Protein AF-A0A1R1B5B0-F1 (afdb_monomer_lite)

Organism: Paenibacillus lautus (NCBI:txid1401)

pLDDT: mean 87.33, std 17.11, range [38.28, 97.81]

Foldseek 3Di:
DPPVVVVVVVVVVPDDPPPPPPQDDLVNVCVPQPVCVVVLVVVLVVLLVPFWDPLCVVLVVLVVQLVVLVVVLVVCVVVVHDPVVNVVSVVSNVVSVVVNVVSVVVRVVVSVVLSVVLVVLVVVLVVLVVVVSVQVSCVVSVNDPDDPVRVVVVSVVNNVVNLVSSQVSCVSSVHDRDD

Structure (mmCIF, N/CA/C/O backbone):
data_AF-A0A1R1B5B0-F1
#
_entry.id   AF-A0A1R1B5B0-F1
#
loop_
_atom_site.group_PDB
_atom_site.id
_atom_site.type_symbol
_atom_site.label_atom_id
_atom_site.label_alt_id
_atom_site.label_comp_id
_atom_site.label_asym_id
_atom_site.label_entity_id
_atom_site.label_seq_id
_atom_site.pdbx_PDB_ins_code
_atom_site.Cartn_x
_atom_site.Cartn_y
_atom_site.Cartn_z
_atom_site.occupancy
_atom_site.B_iso_or_equiv
_atom_site.auth_seq_id
_atom_site.auth_comp_id
_atom_site.auth_asym_id
_atom_site.auth_atom_id
_atom_site.pdbx_PDB_model_num
ATOM 1 N N . MET A 1 1 ? -5.390 -15.513 -40.307 1.00 43.31 1 MET A N 1
ATOM 2 C CA . MET A 1 1 ? -4.378 -14.574 -40.848 1.00 43.31 1 MET A CA 1
ATOM 3 C C . MET A 1 1 ? -3.126 -14.544 -39.959 1.00 43.31 1 MET A C 1
ATOM 5 O O . MET A 1 1 ? -2.791 -13.520 -39.388 1.00 43.31 1 MET A O 1
ATOM 9 N N . LYS A 1 2 ? -2.449 -15.691 -39.785 1.00 38.28 2 LYS A N 1
ATOM 10 C CA . LYS A 1 2 ? -1.318 -15.862 -38.844 1.00 38.28 2 LYS A CA 1
ATOM 11 C C . LYS A 1 2 ? 0.068 -15.799 -39.513 1.00 38.28 2 LYS A C 1
ATOM 13 O O . LYS A 1 2 ? 1.059 -16.134 -38.884 1.00 38.28 2 LYS A O 1
ATOM 18 N N . LYS A 1 3 ? 0.149 -15.392 -40.785 1.00 41.34 3 LYS A N 1
ATOM 19 C CA . LYS A 1 3 ? 1.402 -15.397 -41.567 1.00 41.34 3 LYS A CA 1
ATOM 20 C C . LYS A 1 3 ? 1.916 -13.999 -41.942 1.00 41.34 3 LYS A C 1
ATOM 22 O O . LYS A 1 3 ? 3.040 -13.873 -42.401 1.00 41.34 3 LYS A O 1
ATOM 27 N N . THR A 1 4 ? 1.144 -12.946 -41.676 1.00 47.00 4 THR A N 1
ATOM 28 C CA . THR A 1 4 ? 1.514 -11.550 -41.969 1.00 47.00 4 THR A CA 1
ATOM 29 C C . THR A 1 4 ? 2.359 -10.881 -40.879 1.00 47.00 4 THR A C 1
ATOM 31 O O . THR A 1 4 ? 2.999 -9.872 -41.151 1.00 47.00 4 THR A O 1
ATOM 34 N N . PHE A 1 5 ? 2.435 -11.449 -39.669 1.00 46.59 5 PHE A N 1
ATOM 35 C CA . PHE A 1 5 ? 3.231 -10.877 -38.569 1.00 46.59 5 PHE A CA 1
ATOM 36 C C . PHE A 1 5 ? 4.746 -11.086 -38.717 1.00 46.59 5 PHE A C 1
ATOM 38 O O . PHE A 1 5 ? 5.518 -10.293 -38.192 1.00 46.59 5 PHE A O 1
ATOM 45 N N . VAL A 1 6 ? 5.181 -12.109 -39.461 1.00 48.94 6 VAL A N 1
ATOM 46 C CA . VAL A 1 6 ? 6.616 -12.385 -39.669 1.00 48.94 6 VAL A CA 1
ATOM 47 C C . VAL A 1 6 ? 7.226 -11.421 -40.696 1.00 48.94 6 VAL A C 1
ATOM 49 O O . VAL A 1 6 ? 8.385 -11.037 -40.570 1.00 48.94 6 VAL A O 1
ATOM 52 N N . LEU A 1 7 ? 6.433 -10.948 -41.665 1.00 38.94 7 LEU A N 1
ATOM 53 C CA . LEU A 1 7 ? 6.907 -10.024 -42.700 1.00 38.94 7 LEU A CA 1
ATOM 54 C C . LEU A 1 7 ? 7.123 -8.595 -42.164 1.00 38.94 7 LEU A C 1
ATOM 56 O O . LEU A 1 7 ? 8.055 -7.915 -42.577 1.00 38.94 7 LEU A O 1
ATOM 60 N N . LEU A 1 8 ? 6.309 -8.160 -41.194 1.00 48.72 8 LEU A N 1
ATOM 61 C CA . LEU A 1 8 ? 6.459 -6.854 -40.534 1.00 48.72 8 LEU A CA 1
ATOM 62 C C . LEU A 1 8 ? 7.690 -6.786 -39.617 1.00 48.72 8 LEU A C 1
ATOM 64 O O . LEU A 1 8 ? 8.266 -5.714 -39.463 1.00 48.72 8 LEU A O 1
ATOM 68 N N . LEU A 1 9 ? 8.124 -7.920 -39.053 1.00 48.47 9 LEU A N 1
ATOM 69 C CA . LEU A 1 9 ? 9.331 -7.981 -38.221 1.00 48.47 9 LEU A CA 1
ATOM 70 C C . LEU A 1 9 ? 10.618 -7.868 -39.058 1.00 48.47 9 LEU A C 1
ATOM 72 O O . LEU A 1 9 ? 11.594 -7.280 -38.608 1.00 48.47 9 LEU A O 1
ATOM 76 N N . MET A 1 10 ? 10.601 -8.389 -40.290 1.00 46.69 10 MET A N 1
ATOM 77 C CA . MET A 1 10 ? 11.740 -8.330 -41.216 1.00 46.69 10 MET A CA 1
ATOM 78 C C . MET A 1 10 ? 11.868 -6.976 -41.929 1.00 46.69 10 MET A C 1
ATOM 80 O O . MET A 1 10 ? 12.973 -6.580 -42.291 1.00 46.69 10 MET A O 1
ATOM 84 N N . LEU A 1 11 ? 10.772 -6.222 -42.088 1.00 44.41 11 LEU A N 1
ATOM 85 C CA . LEU A 1 11 ? 10.819 -4.892 -42.712 1.00 44.41 11 LEU A CA 1
ATOM 86 C C . LEU A 1 11 ? 11.445 -3.816 -41.803 1.00 44.41 11 LEU A C 1
ATOM 88 O O . LEU A 1 11 ? 11.911 -2.792 -42.292 1.00 44.41 11 LEU A O 1
ATOM 92 N N . ALA A 1 12 ? 11.508 -4.058 -40.490 1.00 53.25 12 ALA A N 1
ATOM 93 C CA . ALA A 1 12 ? 12.182 -3.175 -39.537 1.00 53.25 12 ALA A CA 1
ATOM 94 C C . ALA A 1 12 ? 13.723 -3.263 -39.601 1.00 53.25 12 ALA A C 1
ATOM 96 O O . ALA A 1 12 ? 14.402 -2.394 -39.061 1.00 53.25 12 ALA A O 1
ATOM 97 N N . LEU A 1 13 ? 14.280 -4.287 -40.265 1.00 49.28 13 LEU A N 1
ATOM 98 C CA . LEU A 1 13 ? 15.728 -4.527 -40.368 1.00 49.28 13 LEU A CA 1
ATOM 99 C C . LEU A 1 13 ? 16.383 -3.856 -41.590 1.00 49.28 13 LEU A C 1
ATOM 101 O O . LEU A 1 13 ? 17.606 -3.825 -41.680 1.00 49.28 13 LEU A O 1
ATOM 105 N N . PHE A 1 14 ? 15.588 -3.301 -42.511 1.00 44.91 14 PHE A N 1
ATOM 106 C CA . PHE A 1 14 ? 16.049 -2.687 -43.766 1.00 44.91 14 PHE A CA 1
ATOM 107 C C . PHE A 1 14 ? 15.703 -1.199 -43.870 1.00 44.91 14 PHE A C 1
ATOM 109 O O . PHE A 1 14 ? 15.486 -0.674 -44.959 1.00 44.91 14 PHE A O 1
ATOM 116 N N . ILE A 1 15 ? 15.646 -0.494 -42.744 1.00 52.50 15 ILE A N 1
ATOM 117 C CA . ILE A 1 15 ? 15.520 0.960 -42.781 1.00 52.50 15 ILE A CA 1
ATOM 118 C C . ILE A 1 15 ? 16.919 1.549 -43.025 1.00 52.50 15 ILE A C 1
ATOM 120 O O . ILE A 1 15 ? 17.791 1.382 -42.168 1.00 52.50 15 ILE A O 1
ATOM 124 N N . PRO A 1 16 ? 17.161 2.239 -44.160 1.00 40.69 16 PRO A N 1
ATOM 125 C CA . PRO A 1 16 ? 18.408 2.956 -44.383 1.00 40.69 16 PRO A CA 1
ATOM 126 C C . PRO A 1 16 ? 18.600 3.940 -43.232 1.00 40.69 16 PRO A C 1
ATOM 128 O O . PRO A 1 16 ? 17.705 4.727 -42.916 1.00 40.69 16 PRO A O 1
ATOM 131 N N . SER A 1 17 ? 19.772 3.882 -42.611 1.00 49.53 17 SER A N 1
ATOM 132 C CA . SER A 1 17 ? 20.171 4.550 -41.368 1.00 49.53 17 SER A CA 1
ATOM 133 C C . SER A 1 17 ? 20.126 6.088 -41.382 1.00 49.53 17 SER A C 1
ATOM 135 O O . SER A 1 17 ? 20.675 6.716 -40.482 1.00 49.53 17 SER A O 1
ATOM 137 N N . GLN A 1 18 ? 19.489 6.723 -42.373 1.00 46.91 18 GLN A N 1
ATOM 138 C CA . GLN A 1 18 ? 19.540 8.175 -42.574 1.00 46.91 18 GLN A CA 1
ATOM 139 C C . GLN A 1 18 ? 18.202 8.852 -42.930 1.00 46.91 18 GLN A C 1
ATOM 141 O O . GLN A 1 18 ? 18.205 10.038 -43.240 1.00 46.91 18 GLN A O 1
ATOM 146 N N . ALA A 1 19 ? 17.048 8.171 -42.844 1.00 42.34 19 ALA A N 1
ATOM 147 C CA . ALA A 1 19 ? 15.758 8.773 -43.240 1.00 42.34 19 ALA A CA 1
ATOM 148 C C . ALA A 1 19 ? 14.655 8.819 -42.165 1.00 42.34 19 ALA A C 1
ATOM 150 O O . ALA A 1 19 ? 13.524 9.184 -42.476 1.00 42.34 19 ALA A O 1
ATOM 151 N N . PHE A 1 20 ? 14.945 8.527 -40.893 1.00 44.47 20 PHE A N 1
ATOM 152 C CA . PHE A 1 20 ? 13.945 8.650 -39.822 1.00 44.47 20 PHE A CA 1
ATOM 153 C C . PHE A 1 20 ? 14.432 9.536 -38.675 1.00 44.47 20 PHE A C 1
ATOM 155 O O . PHE A 1 20 ? 14.621 9.102 -37.547 1.00 44.47 20 PHE A O 1
ATOM 162 N N . ALA A 1 21 ? 14.533 10.835 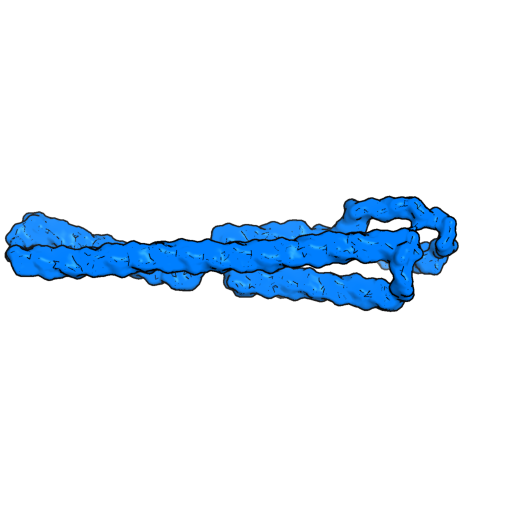-38.955 1.00 45.25 21 ALA A N 1
ATOM 163 C CA . ALA A 1 21 ? 14.381 11.863 -37.925 1.00 45.25 21 ALA A CA 1
ATOM 164 C C . ALA A 1 21 ? 12.891 12.158 -37.628 1.00 45.25 21 ALA A C 1
ATOM 166 O O . ALA A 1 21 ? 12.558 13.214 -37.092 1.00 45.25 21 ALA A O 1
ATOM 167 N N . ALA A 1 22 ? 11.968 11.245 -37.963 1.00 51.66 22 ALA A N 1
ATOM 168 C CA . ALA A 1 22 ? 10.604 11.309 -37.457 1.00 51.66 22 ALA A CA 1
ATOM 169 C C . ALA A 1 22 ? 10.671 11.070 -35.945 1.00 51.66 22 ALA A C 1
ATOM 171 O O . ALA A 1 22 ? 11.014 9.981 -35.484 1.00 51.66 22 ALA A O 1
ATOM 172 N N . SER A 1 23 ? 10.431 12.113 -35.149 1.00 61.19 23 SER A N 1
ATOM 173 C CA . SER A 1 23 ? 10.522 12.008 -33.698 1.00 61.19 23 SER A CA 1
ATOM 174 C C . SER A 1 23 ? 9.528 10.958 -33.206 1.00 61.19 23 SER A C 1
ATOM 176 O O . SER A 1 23 ? 8.324 11.215 -33.192 1.00 61.19 23 SER A O 1
ATOM 178 N N . VAL A 1 24 ? 10.015 9.791 -32.783 1.00 74.44 24 VAL A N 1
ATOM 179 C CA . VAL A 1 24 ? 9.142 8.779 -32.185 1.00 74.44 24 VAL A CA 1
ATOM 180 C C . VAL A 1 24 ? 8.414 9.397 -30.998 1.00 74.44 24 VAL A C 1
ATOM 182 O O . VAL A 1 24 ? 9.027 9.981 -30.092 1.00 74.44 24 VAL A O 1
ATOM 185 N N . SER A 1 25 ? 7.086 9.315 -31.037 1.00 85.56 25 SER A N 1
ATOM 186 C CA . SER A 1 25 ? 6.248 9.908 -30.006 1.00 85.56 25 SER A CA 1
ATOM 187 C C . SER A 1 25 ? 6.308 9.075 -28.725 1.00 85.56 25 SER A C 1
ATOM 189 O O . SER A 1 25 ? 6.346 7.844 -28.750 1.00 85.56 25 SER A O 1
ATOM 191 N N . THR A 1 26 ? 6.231 9.737 -27.571 1.00 86.56 26 THR A N 1
ATOM 192 C CA . THR A 1 26 ? 6.133 9.050 -26.273 1.00 86.56 26 THR A CA 1
ATOM 193 C C . THR A 1 26 ? 4.921 8.110 -26.209 1.00 86.56 26 THR A C 1
ATOM 195 O O . THR A 1 26 ? 4.977 7.075 -25.549 1.00 86.56 26 THR A O 1
ATOM 198 N N . SER A 1 27 ? 3.831 8.445 -26.911 1.00 87.25 27 SER A N 1
ATOM 199 C CA . SER A 1 27 ? 2.621 7.613 -26.986 1.00 87.25 27 SER A CA 1
ATOM 200 C C . SER A 1 27 ? 2.892 6.262 -27.650 1.00 87.25 27 SER A C 1
ATOM 202 O O . SER A 1 27 ? 2.404 5.231 -27.191 1.00 87.25 27 SER A O 1
ATOM 204 N N . GLU A 1 28 ? 3.705 6.256 -28.702 1.00 88.38 28 GLU A N 1
ATOM 205 C CA . GLU A 1 28 ? 4.056 5.050 -29.443 1.00 88.38 28 GLU A CA 1
ATOM 206 C C . GLU A 1 28 ? 4.971 4.133 -28.632 1.00 88.38 28 GLU A C 1
ATOM 208 O O . GLU A 1 28 ? 4.662 2.954 -28.467 1.00 88.38 28 GLU A O 1
ATOM 213 N N . ILE A 1 29 ? 5.996 4.696 -27.983 1.00 90.88 29 ILE A N 1
ATOM 214 C CA . ILE A 1 29 ? 6.842 3.969 -27.020 1.00 90.88 29 ILE A CA 1
ATOM 215 C C . ILE A 1 29 ? 5.981 3.352 -25.909 1.00 90.88 29 ILE A C 1
ATOM 217 O O . ILE A 1 29 ? 6.151 2.190 -25.544 1.00 90.88 29 ILE A O 1
ATOM 221 N N . HIS A 1 30 ? 5.003 4.102 -25.396 1.00 88.69 30 HIS A N 1
ATOM 222 C CA . HIS A 1 30 ? 4.060 3.595 -24.403 1.00 88.69 30 HIS A CA 1
ATOM 223 C C . HIS A 1 30 ? 3.244 2.396 -24.896 1.00 88.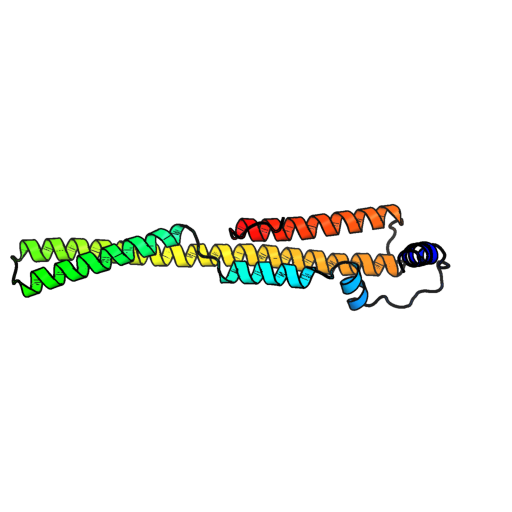69 30 HIS A C 1
ATOM 225 O O . HIS A 1 30 ? 3.063 1.444 -24.140 1.00 88.69 30 HIS A O 1
ATOM 231 N N . LYS A 1 31 ? 2.736 2.439 -26.132 1.00 89.69 31 LYS A N 1
ATOM 232 C CA . LYS A 1 31 ? 1.949 1.343 -26.715 1.00 89.69 31 LYS A CA 1
ATOM 233 C C . LYS A 1 31 ? 2.792 0.091 -26.946 1.00 89.69 31 LYS A C 1
ATOM 235 O O . LYS A 1 31 ? 2.282 -1.003 -26.729 1.00 89.69 31 LYS A O 1
ATOM 240 N N . LEU A 1 32 ? 4.045 0.257 -27.369 1.00 89.56 32 LEU A N 1
ATOM 241 C CA . LEU A 1 32 ? 4.944 -0.849 -27.699 1.00 89.56 32 LEU A CA 1
ATOM 242 C C . LEU A 1 32 ? 5.519 -1.530 -26.453 1.00 89.56 32 LEU A C 1
ATOM 244 O O . LEU A 1 32 ? 5.523 -2.754 -26.381 1.00 89.56 32 LEU A O 1
ATOM 248 N N . TYR A 1 33 ? 5.957 -0.750 -25.461 1.00 91.94 33 TYR A N 1
ATOM 249 C CA . TYR A 1 33 ? 6.755 -1.272 -24.344 1.00 91.94 33 TYR A CA 1
ATOM 250 C C . TYR A 1 33 ? 6.064 -1.193 -22.976 1.00 91.94 33 TYR A C 1
ATOM 252 O O . TYR A 1 33 ? 6.493 -1.845 -22.033 1.00 91.94 33 TYR A O 1
ATOM 260 N N . PHE A 1 34 ? 4.986 -0.414 -22.833 1.00 93.38 34 PHE A N 1
ATOM 261 C CA . PHE A 1 34 ? 4.361 -0.146 -21.527 1.00 93.38 34 PHE A CA 1
ATOM 262 C C . PHE A 1 34 ? 2.832 -0.272 -21.534 1.00 93.38 34 PHE A C 1
ATOM 264 O O . PHE A 1 34 ? 2.161 0.354 -20.704 1.00 93.38 34 PHE A O 1
ATOM 271 N N . LYS A 1 35 ? 2.270 -1.064 -22.456 1.00 89.50 35 LYS A N 1
ATOM 272 C CA . LYS A 1 35 ? 0.818 -1.199 -22.665 1.00 89.50 35 LYS A CA 1
ATOM 273 C C . LYS A 1 35 ? 0.062 -1.515 -21.370 1.00 89.50 35 LYS A C 1
ATOM 275 O O . LYS A 1 35 ? -0.904 -0.827 -21.036 1.00 89.50 35 LYS A O 1
ATOM 280 N N . ASP A 1 36 ? 0.552 -2.487 -20.605 1.00 90.75 36 ASP A N 1
ATOM 281 C CA . ASP A 1 36 ? -0.126 -2.974 -19.397 1.00 90.75 36 ASP A CA 1
ATOM 282 C C . ASP A 1 36 ? 0.283 -2.231 -18.120 1.00 90.75 36 ASP A C 1
ATOM 284 O O . ASP A 1 36 ? -0.358 -2.376 -17.075 1.00 90.75 36 ASP A O 1
ATOM 288 N N . TYR A 1 37 ? 1.293 -1.359 -18.198 1.00 93.88 37 TYR A N 1
ATOM 289 C CA . TYR A 1 37 ? 1.841 -0.651 -17.041 1.00 93.88 37 TYR A CA 1
ATOM 290 C C . TYR A 1 37 ? 0.764 0.112 -16.263 1.00 93.88 37 TYR A C 1
ATOM 292 O O . TYR A 1 37 ? 0.669 0.021 -15.041 1.00 93.88 37 TYR A O 1
ATOM 300 N N . ASN A 1 38 ? -0.097 0.858 -16.961 1.00 93.31 38 ASN A N 1
ATOM 301 C CA . ASN A 1 38 ? -1.132 1.659 -16.303 1.00 93.31 38 ASN A CA 1
ATOM 302 C C . ASN A 1 38 ? -2.172 0.784 -15.585 1.00 93.31 38 ASN A C 1
ATOM 304 O O . ASN A 1 38 ? -2.687 1.183 -14.539 1.00 93.31 38 ASN A O 1
ATOM 308 N N . ALA A 1 39 ? -2.483 -0.398 -16.124 1.00 94.88 39 ALA A N 1
ATOM 309 C CA . ALA A 1 39 ? -3.378 -1.351 -15.477 1.00 94.88 39 ALA A CA 1
ATOM 310 C C . ALA A 1 39 ? -2.726 -1.950 -14.221 1.00 94.88 39 ALA A C 1
ATOM 312 O O . ALA A 1 39 ? -3.357 -1.998 -13.165 1.00 94.88 39 ALA A O 1
ATOM 313 N N . GLN A 1 40 ? -1.445 -2.314 -14.297 1.00 94.25 40 GLN A N 1
ATOM 314 C CA . GLN A 1 40 ? -0.677 -2.804 -13.150 1.00 94.25 40 GLN A CA 1
ATOM 315 C C . GLN A 1 40 ? -0.558 -1.750 -12.034 1.00 94.25 40 GLN A C 1
ATOM 317 O O . GLN A 1 40 ? -0.840 -2.033 -10.870 1.00 94.25 40 GLN A O 1
ATOM 322 N N . VAL A 1 41 ? -0.280 -0.488 -12.376 1.00 95.75 41 VAL A N 1
ATOM 323 C CA . VAL A 1 41 ? -0.267 0.619 -11.403 1.00 95.75 41 VAL A CA 1
ATOM 324 C C . VAL A 1 41 ? -1.634 0.821 -10.742 1.00 95.75 41 VAL A C 1
ATOM 326 O O . VAL A 1 41 ? -1.702 1.145 -9.554 1.00 95.75 41 VAL A O 1
ATOM 329 N N . LYS A 1 42 ? -2.744 0.617 -11.466 1.00 96.12 42 LYS A N 1
ATOM 330 C CA . LYS A 1 42 ? -4.086 0.646 -10.859 1.00 96.12 42 LYS A CA 1
ATOM 331 C C . LYS A 1 42 ? -4.264 -0.469 -9.823 1.00 96.12 42 LYS A C 1
ATOM 333 O O . LYS A 1 42 ? -4.822 -0.184 -8.765 1.00 96.12 42 LYS A O 1
ATOM 338 N N . LYS A 1 43 ? -3.752 -1.683 -10.075 1.00 95.00 43 LYS A N 1
ATOM 339 C CA . LYS A 1 43 ? -3.757 -2.783 -9.089 1.00 95.00 43 LYS A CA 1
ATOM 340 C C . LYS A 1 43 ? -2.992 -2.391 -7.822 1.00 95.00 43 LYS A C 1
ATOM 342 O O . LYS A 1 43 ? -3.537 -2.505 -6.727 1.00 95.00 43 LYS A O 1
ATOM 347 N N . VAL A 1 44 ? -1.793 -1.820 -7.970 1.00 96.06 44 VAL A N 1
ATOM 348 C CA . VAL A 1 44 ? -1.001 -1.304 -6.839 1.00 96.06 44 VAL A CA 1
ATOM 349 C C . VAL A 1 44 ? -1.783 -0.257 -6.045 1.00 96.06 44 VAL A C 1
ATOM 351 O O . VAL A 1 44 ? -1.918 -0.375 -4.830 1.00 96.06 44 VAL A O 1
ATOM 354 N N . LYS A 1 45 ? -2.365 0.748 -6.709 1.00 95.81 45 LYS A N 1
ATOM 355 C CA . LYS A 1 45 ? -3.152 1.794 -6.031 1.00 95.81 45 LYS A CA 1
ATOM 356 C C . LYS A 1 45 ? -4.376 1.234 -5.303 1.00 95.81 45 LYS A C 1
ATOM 358 O O . LYS A 1 45 ? -4.715 1.710 -4.218 1.00 95.81 45 LYS A O 1
ATOM 363 N N . ALA A 1 46 ? -5.036 0.229 -5.875 1.00 95.81 46 ALA A N 1
ATOM 364 C CA . ALA A 1 46 ? -6.141 -0.460 -5.220 1.00 95.81 46 ALA A CA 1
ATOM 365 C C . ALA A 1 46 ? -5.666 -1.193 -3.952 1.00 95.81 46 ALA A C 1
ATOM 367 O O . ALA A 1 46 ? -6.260 -0.997 -2.890 1.00 95.81 46 ALA A O 1
ATOM 368 N N . ALA A 1 47 ? -4.552 -1.929 -4.028 1.00 95.50 47 ALA A N 1
ATOM 369 C CA . ALA A 1 47 ? -3.936 -2.589 -2.876 1.00 95.50 47 ALA A CA 1
ATOM 370 C C . ALA A 1 47 ? -3.534 -1.580 -1.786 1.00 95.50 47 ALA A C 1
ATOM 372 O O . ALA A 1 47 ? -3.873 -1.753 -0.619 1.00 95.50 47 ALA A O 1
ATOM 373 N N . GLN A 1 48 ? -2.924 -0.450 -2.156 1.00 95.44 48 GLN A N 1
ATOM 374 C CA . GLN A 1 48 ? -2.600 0.633 -1.220 1.00 95.44 48 GLN A CA 1
ATOM 375 C C . GLN A 1 48 ? -3.843 1.202 -0.530 1.00 95.44 48 GLN A C 1
ATOM 377 O O . GLN A 1 48 ? -3.812 1.518 0.663 1.00 95.44 48 GLN A O 1
ATOM 382 N N . LYS A 1 49 ? -4.957 1.360 -1.256 1.00 94.06 49 LYS A N 1
ATOM 383 C CA . LYS A 1 49 ? -6.217 1.846 -0.680 1.00 94.06 49 LYS A CA 1
ATOM 384 C C . LYS A 1 49 ? -6.783 0.832 0.317 1.00 94.06 49 LYS A C 1
ATOM 386 O O . LYS A 1 49 ? -7.111 1.231 1.436 1.00 94.06 49 LYS A O 1
ATOM 391 N N . ALA A 1 50 ? -6.822 -0.442 -0.066 1.00 92.94 50 ALA A N 1
ATOM 392 C CA . ALA A 1 50 ? -7.357 -1.541 0.734 1.00 92.94 50 ALA A CA 1
ATOM 393 C C . ALA A 1 50 ? -6.475 -1.921 1.936 1.00 92.94 50 ALA A C 1
ATOM 395 O O . ALA A 1 50 ? -6.995 -2.435 2.924 1.00 92.94 50 ALA A O 1
ATOM 396 N N . TYR A 1 51 ? -5.172 -1.622 1.893 1.00 93.00 51 TYR A N 1
ATOM 397 C CA . TYR A 1 51 ? -4.226 -2.051 2.919 1.00 93.00 51 TYR A CA 1
ATOM 398 C C . TYR A 1 51 ? -4.619 -1.600 4.331 1.00 93.00 51 TYR A C 1
ATOM 400 O O . TYR A 1 51 ? -4.862 -0.409 4.597 1.00 93.00 51 TYR A O 1
ATOM 408 N N . LYS A 1 52 ? -4.598 -2.575 5.242 1.00 90.81 52 LYS A N 1
ATOM 409 C CA . LYS A 1 52 ? -4.677 -2.428 6.694 1.00 90.81 52 LYS A CA 1
ATOM 410 C C . LYS A 1 52 ? -3.519 -3.204 7.298 1.00 90.81 52 LYS A C 1
ATOM 412 O O . LYS A 1 52 ? -3.318 -4.366 6.966 1.00 90.81 52 LYS A O 1
ATOM 417 N N . HIS A 1 53 ? -2.767 -2.562 8.185 1.00 92.31 53 HIS A N 1
ATOM 418 C CA . HIS A 1 53 ? -1.636 -3.222 8.826 1.00 92.31 53 HIS A CA 1
ATOM 419 C C . HIS A 1 53 ? -2.115 -4.400 9.700 1.00 92.31 53 HIS A C 1
ATOM 421 O O . HIS A 1 53 ? -3.116 -4.229 10.399 1.00 92.31 53 HIS A O 1
ATOM 427 N N . PRO A 1 54 ? -1.411 -5.548 9.757 1.00 88.31 54 PRO A N 1
ATOM 428 C CA . PRO A 1 54 ? -1.821 -6.704 10.570 1.00 88.31 54 PRO A CA 1
ATOM 429 C C . PRO A 1 54 ? -2.101 -6.375 12.046 1.00 88.31 54 PRO A C 1
ATOM 431 O O . PRO A 1 54 ? -3.053 -6.868 12.639 1.00 88.31 54 PRO A O 1
ATOM 434 N N . VAL A 1 55 ? -1.344 -5.435 12.622 1.00 84.81 55 VAL A N 1
ATOM 435 C CA . VAL A 1 55 ? -1.566 -4.920 13.993 1.00 84.81 55 VAL A CA 1
ATOM 436 C C . VAL A 1 55 ? -2.972 -4.333 14.225 1.00 84.81 55 VAL A C 1
ATOM 438 O O . VAL A 1 55 ? -3.412 -4.196 15.364 1.00 84.81 55 VAL A O 1
ATOM 441 N N . CYS A 1 56 ? -3.704 -3.987 13.162 1.00 88.50 56 CYS A N 1
ATOM 442 C CA . CYS A 1 56 ? -5.082 -3.517 13.244 1.00 88.50 56 CYS A CA 1
ATOM 443 C C . CYS A 1 56 ? -6.066 -4.608 13.690 1.00 88.50 56 CYS A C 1
ATOM 445 O O . CYS A 1 56 ? -7.140 -4.261 14.175 1.00 88.50 56 CYS A O 1
ATOM 447 N N . VAL A 1 57 ? -5.713 -5.897 13.601 1.00 84.25 57 VAL A N 1
ATOM 448 C CA . VAL A 1 57 ? -6.541 -7.003 14.123 1.00 84.25 57 VAL A CA 1
ATOM 449 C C . VAL A 1 57 ? -6.793 -6.837 15.628 1.00 84.25 57 VAL A C 1
ATOM 451 O O . VAL A 1 57 ? -7.915 -7.034 16.100 1.00 84.25 57 VAL A O 1
ATOM 454 N N . ASN A 1 58 ? -5.797 -6.341 16.369 1.00 86.50 58 ASN A N 1
ATOM 455 C CA . ASN A 1 58 ? -5.919 -6.071 17.804 1.00 86.50 58 ASN A CA 1
ATOM 456 C C . ASN A 1 58 ? -6.979 -5.002 18.109 1.00 86.50 58 ASN A C 1
ATOM 458 O O . ASN A 1 58 ? -7.594 -5.035 19.171 1.00 86.50 58 ASN A O 1
ATOM 462 N N . VAL A 1 59 ? -7.243 -4.075 17.180 1.00 92.81 59 VAL A N 1
ATOM 463 C CA . VAL A 1 59 ? -8.269 -3.035 17.362 1.00 92.81 59 VAL A CA 1
ATOM 464 C C . VAL A 1 59 ? -9.663 -3.649 17.414 1.00 92.81 59 VAL A C 1
ATOM 466 O O . VAL A 1 59 ? -10.473 -3.218 18.232 1.00 92.81 59 VAL A O 1
ATOM 469 N N . THR A 1 60 ? -9.953 -4.649 16.579 1.00 90.00 60 THR A N 1
ATOM 470 C CA . THR A 1 60 ? -11.258 -5.325 16.574 1.00 90.00 60 THR A CA 1
ATOM 471 C C . THR A 1 60 ? -11.488 -6.056 17.892 1.00 90.00 60 THR A C 1
ATOM 473 O O . THR A 1 60 ? -12.500 -5.813 18.546 1.00 90.00 60 THR A O 1
ATOM 476 N N . SER A 1 61 ? -10.515 -6.862 18.330 1.00 91.75 61 SER A N 1
ATOM 477 C CA . SER A 1 61 ? -10.595 -7.599 19.599 1.00 91.75 61 SER A CA 1
ATOM 478 C C . SER A 1 61 ? -10.777 -6.657 20.801 1.00 91.75 61 SER A C 1
ATOM 480 O O . SER A 1 61 ? -11.742 -6.781 21.556 1.00 91.75 61 SER A O 1
ATOM 482 N N . LEU A 1 62 ? -9.940 -5.618 20.910 1.00 94.88 62 LEU A N 1
ATOM 483 C CA . LEU A 1 62 ? -10.031 -4.621 21.984 1.00 94.88 62 LEU A CA 1
ATOM 484 C C . LEU A 1 62 ? -11.324 -3.792 21.924 1.00 94.88 62 LEU A C 1
ATOM 486 O O . LEU A 1 62 ? -11.821 -3.347 22.957 1.00 94.88 62 LEU A O 1
ATOM 490 N N . THR A 1 63 ? -11.895 -3.579 20.733 1.00 95.62 63 THR A N 1
ATOM 491 C CA . THR A 1 63 ? -13.195 -2.903 20.590 1.00 95.62 63 THR A CA 1
ATOM 492 C C . THR A 1 63 ? -14.315 -3.757 21.173 1.00 95.62 63 THR A C 1
ATOM 494 O O . THR A 1 63 ? -15.169 -3.229 21.886 1.00 95.62 63 THR A O 1
ATOM 497 N N . THR A 1 64 ? -14.312 -5.061 20.895 1.00 95.00 64 THR A N 1
ATOM 498 C CA . THR A 1 64 ? -15.284 -6.004 21.460 1.00 95.00 64 THR A CA 1
ATOM 499 C C . THR A 1 64 ? -15.152 -6.076 22.979 1.00 95.00 64 THR A C 1
ATOM 501 O O . THR A 1 64 ? -16.150 -5.898 23.676 1.00 95.00 64 THR A O 1
ATOM 504 N N . GLN A 1 65 ? -13.927 -6.211 23.494 1.00 95.94 65 GLN A N 1
ATOM 505 C CA . GLN A 1 65 ? -13.667 -6.236 24.935 1.00 95.94 65 GLN A CA 1
ATOM 506 C C . GLN A 1 65 ? -14.144 -4.952 25.631 1.00 95.94 65 GLN A C 1
ATOM 508 O O . GLN A 1 65 ? -14.825 -5.006 26.652 1.00 95.94 65 GLN A O 1
ATOM 513 N N . PHE A 1 66 ? -13.845 -3.781 25.059 1.00 97.31 66 PHE A N 1
ATOM 514 C CA . PHE A 1 66 ? -14.298 -2.501 25.605 1.00 97.31 66 PHE A CA 1
ATOM 515 C C . PHE A 1 66 ? -15.832 -2.403 25.663 1.00 97.31 66 PHE A C 1
ATOM 517 O O . PHE A 1 66 ? -16.382 -1.937 26.660 1.00 97.31 66 PHE A O 1
ATOM 524 N N . LYS A 1 67 ? -16.538 -2.863 24.620 1.00 97.38 67 LYS A N 1
ATOM 525 C CA . LYS A 1 67 ? -18.012 -2.878 24.595 1.00 97.38 67 LYS A CA 1
ATOM 526 C C . LYS A 1 67 ? -18.599 -3.800 25.665 1.00 97.38 67 LYS A C 1
ATOM 528 O O . LYS A 1 67 ? -19.578 -3.424 26.311 1.00 97.38 67 LYS A O 1
ATOM 533 N N . GLN A 1 68 ? -18.000 -4.975 25.859 1.00 97.44 68 GLN A N 1
ATOM 534 C CA . GLN A 1 68 ? -18.413 -5.928 26.890 1.00 97.44 68 GLN A CA 1
ATOM 535 C C . GLN A 1 68 ? -18.258 -5.318 28.288 1.00 97.44 68 GLN A C 1
ATOM 537 O O . GLN A 1 68 ? -19.247 -5.193 29.006 1.00 97.44 68 GLN A O 1
ATOM 542 N N . LEU A 1 69 ? -17.068 -4.804 28.617 1.00 97.44 69 LEU A N 1
ATOM 543 C CA . LEU A 1 69 ? -16.793 -4.161 29.909 1.00 97.44 69 LEU A CA 1
ATOM 544 C C . LEU A 1 69 ? -17.667 -2.924 30.152 1.00 97.44 69 LEU A C 1
ATOM 546 O O . LEU A 1 69 ? -18.114 -2.672 31.269 1.00 97.44 69 LEU A O 1
ATOM 550 N N . SER A 1 70 ? -17.956 -2.146 29.104 1.00 97.31 70 SER A N 1
ATOM 551 C CA . SER A 1 70 ? -18.861 -1.000 29.217 1.00 97.31 70 SER A CA 1
ATOM 552 C C . SER A 1 70 ? -20.290 -1.433 29.542 1.00 97.31 70 SER A C 1
ATOM 554 O O . SER A 1 70 ? -20.993 -0.723 30.262 1.00 97.31 70 SER A O 1
ATOM 556 N N . THR A 1 71 ? -20.736 -2.562 28.993 1.00 97.56 71 THR A N 1
ATOM 557 C CA . THR A 1 71 ? -22.067 -3.118 29.261 1.00 97.56 71 THR A CA 1
ATOM 558 C C . THR A 1 71 ? -22.142 -3.643 30.691 1.00 97.56 71 THR A C 1
ATOM 560 O O . THR A 1 71 ? -23.088 -3.320 31.406 1.00 97.56 71 THR A O 1
ATOM 563 N N . GLU A 1 72 ? -21.115 -4.368 31.134 1.00 96.50 72 GLU A N 1
ATOM 564 C CA . GLU A 1 72 ? -20.990 -4.884 32.498 1.00 96.50 72 GLU A CA 1
ATOM 565 C C . GLU A 1 72 ? -21.004 -3.759 33.541 1.00 96.50 72 GLU A C 1
ATOM 567 O O . GLU A 1 72 ? -21.832 -3.770 34.451 1.00 96.50 72 GLU A O 1
ATOM 572 N N . TYR A 1 73 ? -20.181 -2.721 33.358 1.00 96.69 73 TYR A N 1
ATOM 573 C CA . TYR A 1 73 ? -20.160 -1.556 34.247 1.00 96.69 73 TYR A CA 1
ATOM 574 C C . TYR A 1 73 ? -21.534 -0.875 34.353 1.00 96.69 73 TYR A C 1
ATOM 576 O O . TYR A 1 73 ? -21.999 -0.548 35.447 1.00 96.69 73 TYR A O 1
ATOM 584 N N . ASN A 1 74 ? -22.218 -0.683 33.220 1.00 96.88 74 ASN A N 1
ATOM 585 C CA . ASN A 1 74 ? -23.553 -0.084 33.203 1.00 96.88 74 ASN A CA 1
ATOM 586 C C . ASN A 1 74 ? -24.603 -0.983 33.870 1.00 96.88 74 ASN A C 1
ATOM 588 O O . ASN A 1 74 ? -25.507 -0.466 34.528 1.00 96.88 74 ASN A O 1
ATOM 592 N N . SER A 1 75 ? -24.480 -2.304 33.725 1.00 97.12 75 SER A N 1
ATOM 593 C CA . SER A 1 75 ? -25.330 -3.279 34.412 1.00 97.12 75 SER A CA 1
ATOM 594 C C . SER A 1 75 ? -25.150 -3.191 35.929 1.00 97.12 75 SER A C 1
ATOM 596 O O . SER A 1 75 ? -26.125 -2.976 36.647 1.00 97.12 75 SER A O 1
ATOM 598 N N . LEU A 1 76 ? -23.903 -3.209 36.415 1.00 97.19 76 LEU A N 1
ATOM 599 C CA . LEU A 1 76 ? -23.578 -3.054 37.838 1.00 97.19 76 LEU A CA 1
ATOM 600 C C . LEU A 1 76 ? -24.101 -1.731 38.410 1.00 97.19 76 LEU A C 1
ATOM 602 O O . LEU A 1 76 ? -24.642 -1.696 39.516 1.00 97.19 76 LEU A O 1
ATOM 606 N N . LYS A 1 77 ? -24.000 -0.639 37.640 1.00 96.00 77 LYS A N 1
ATOM 607 C CA . LYS A 1 77 ? -24.529 0.673 38.035 1.00 96.00 77 LYS A CA 1
ATOM 608 C C . LYS A 1 77 ? -26.052 0.658 38.178 1.00 96.00 77 LYS A C 1
ATOM 610 O O . LYS A 1 77 ? -26.575 1.236 39.127 1.00 96.00 77 LYS A O 1
ATOM 615 N N . ARG A 1 78 ? -26.767 -0.002 37.260 1.00 97.06 78 ARG A N 1
ATOM 616 C CA . ARG A 1 78 ? -28.235 -0.150 37.318 1.00 97.06 78 ARG A CA 1
ATOM 617 C C . ARG A 1 78 ? -28.675 -1.057 38.464 1.00 97.06 78 ARG A C 1
ATOM 619 O O . ARG A 1 78 ? -29.648 -0.738 39.136 1.00 97.06 78 ARG A O 1
ATOM 626 N N . ALA A 1 79 ? -27.928 -2.128 38.716 1.00 96.75 79 ALA A N 1
ATOM 627 C CA . ALA A 1 79 ? -28.165 -3.061 39.814 1.00 96.75 79 ALA A CA 1
ATOM 628 C C . ALA A 1 79 ? -27.801 -2.489 41.198 1.00 96.75 79 ALA A C 1
ATOM 630 O O . ALA A 1 79 ? -28.007 -3.166 42.199 1.00 96.75 79 ALA A O 1
ATOM 631 N N . LYS A 1 80 ? -27.266 -1.257 41.267 1.00 96.19 80 LYS A N 1
ATOM 632 C CA . LYS A 1 80 ? -26.793 -0.617 42.506 1.00 96.19 80 LYS A CA 1
ATOM 633 C C . LYS A 1 80 ? -25.792 -1.502 43.266 1.00 96.19 80 LYS A C 1
ATOM 635 O O . LYS A 1 80 ? -25.871 -1.630 44.485 1.00 96.19 80 LYS A O 1
ATOM 640 N N . ALA A 1 81 ? -24.860 -2.112 42.530 1.00 95.81 81 ALA A N 1
ATOM 641 C CA . ALA A 1 81 ? -23.790 -2.924 43.102 1.00 95.81 81 ALA A CA 1
ATOM 642 C C . ALA A 1 81 ? -22.918 -2.124 44.094 1.00 95.81 81 ALA A C 1
ATOM 644 O O . ALA A 1 81 ? -22.956 -0.890 44.126 1.00 95.81 81 ALA A O 1
ATOM 645 N N . SER A 1 82 ? -22.106 -2.831 44.886 1.00 96.94 82 SER A N 1
ATOM 646 C CA . SER A 1 82 ? -21.218 -2.210 45.875 1.00 96.94 82 SER A CA 1
ATOM 647 C C . SER A 1 82 ? -20.223 -1.228 45.241 1.00 96.94 82 SER A C 1
ATOM 649 O O . SER A 1 82 ? -19.889 -1.310 44.051 1.00 96.94 82 SER A O 1
ATOM 651 N N . LYS A 1 83 ? -19.720 -0.285 46.049 1.00 95.56 83 LYS A N 1
ATOM 652 C CA . LYS A 1 83 ? -18.723 0.701 45.601 1.00 95.56 83 LYS A CA 1
ATOM 653 C C . LYS A 1 83 ? -17.452 0.016 45.103 1.00 95.56 83 LYS A C 1
ATOM 655 O O . LYS A 1 83 ? -16.877 0.443 44.105 1.00 95.56 83 LYS A O 1
ATOM 660 N N . GLU A 1 84 ? -17.053 -1.063 45.763 1.00 96.50 84 GLU A N 1
ATOM 661 C CA . GLU A 1 84 ? -15.883 -1.868 45.431 1.00 96.50 84 GLU A CA 1
ATOM 662 C C . GLU A 1 84 ? -16.054 -2.528 44.056 1.00 96.50 84 GLU A C 1
ATOM 664 O O . GLU A 1 84 ? -15.179 -2.388 43.199 1.00 96.50 84 GLU A O 1
ATOM 669 N N . ALA A 1 85 ? -17.210 -3.153 43.798 1.00 95.44 85 ALA A N 1
ATOM 670 C CA . ALA A 1 85 ? -17.512 -3.783 42.512 1.00 95.44 85 ALA A CA 1
ATOM 671 C C . ALA A 1 85 ? -17.552 -2.757 41.365 1.00 95.44 85 ALA A C 1
ATOM 673 O O . ALA A 1 85 ? -16.974 -2.976 40.297 1.00 95.44 85 ALA A O 1
ATOM 674 N N . LEU A 1 86 ? -18.172 -1.593 41.593 1.00 96.19 86 LEU A N 1
ATOM 675 C CA . LEU A 1 86 ? -18.192 -0.499 40.616 1.00 96.19 86 LEU A CA 1
ATOM 676 C C . LEU A 1 86 ? -16.793 0.060 40.335 1.00 96.19 86 LEU A C 1
ATOM 678 O O . LEU A 1 86 ? -16.490 0.391 39.186 1.00 96.19 86 LEU A O 1
ATOM 682 N N . SER A 1 87 ? -15.943 0.159 41.359 1.00 96.69 87 SER A N 1
ATOM 683 C CA . SER A 1 87 ? -14.561 0.623 4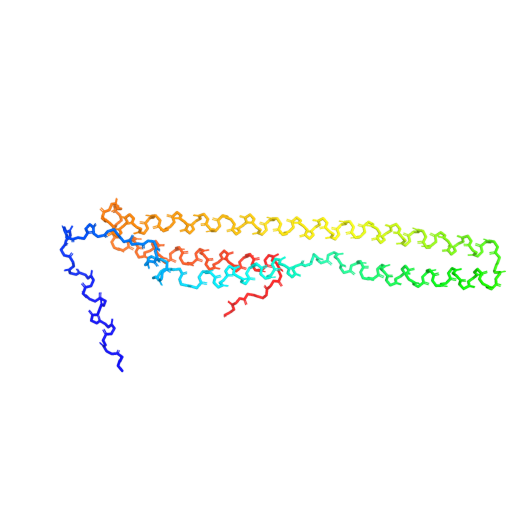1.223 1.00 96.69 87 SER A CA 1
ATOM 684 C C . SER A 1 87 ? -13.725 -0.348 40.383 1.00 96.69 87 SER A C 1
ATOM 686 O O . SER A 1 87 ? -13.093 0.066 39.410 1.00 96.69 87 SER A O 1
ATOM 688 N N . GLN A 1 88 ? -13.796 -1.652 40.668 1.00 96.31 88 GLN A N 1
ATOM 689 C CA . GLN A 1 88 ? -13.073 -2.683 39.912 1.00 96.31 88 GLN A CA 1
ATOM 690 C C . GLN A 1 88 ? -13.513 -2.752 38.440 1.00 96.31 88 GLN A C 1
ATOM 692 O O . GLN A 1 88 ? -12.672 -2.788 37.532 1.00 96.31 88 GLN A O 1
ATOM 697 N N . ALA A 1 89 ? -14.824 -2.699 38.182 1.00 96.62 89 ALA A N 1
ATOM 698 C CA . ALA A 1 89 ? -15.359 -2.662 36.823 1.00 96.62 89 ALA A CA 1
ATOM 699 C C . ALA A 1 89 ? -14.921 -1.392 36.073 1.00 96.62 89 ALA A C 1
ATOM 701 O O . ALA A 1 89 ? -14.520 -1.458 34.908 1.00 96.62 89 ALA A O 1
ATOM 702 N N . LYS A 1 90 ? -14.918 -0.233 36.748 1.00 96.81 90 LYS A N 1
ATOM 703 C CA . LYS A 1 90 ? -14.429 1.029 36.177 1.00 96.81 90 LYS A CA 1
ATOM 704 C C . LYS A 1 90 ? -12.941 0.962 35.831 1.00 96.81 90 LYS A C 1
ATOM 706 O O . LYS A 1 90 ? -12.569 1.364 34.732 1.00 96.81 90 LYS A O 1
ATOM 711 N N . MET A 1 91 ? -12.101 0.428 36.718 1.00 97.25 91 MET A N 1
ATOM 712 C CA . MET A 1 91 ? -10.666 0.259 36.456 1.00 97.25 91 MET A CA 1
ATOM 713 C C . MET A 1 91 ? -10.413 -0.627 35.231 1.00 97.25 91 MET A C 1
ATOM 715 O O . MET A 1 91 ? -9.586 -0.290 34.380 1.00 97.25 91 MET A O 1
ATOM 719 N N . SER A 1 92 ? -11.152 -1.731 35.107 1.00 96.56 92 SER A N 1
ATOM 720 C CA . SER A 1 92 ? -11.065 -2.634 33.953 1.00 96.56 92 SER A CA 1
ATOM 721 C C . SER A 1 92 ? -11.487 -1.939 32.657 1.00 96.56 92 SER A C 1
ATOM 723 O O . SER A 1 92 ? -10.793 -2.034 31.641 1.00 96.56 92 SER A O 1
ATOM 725 N N . LEU A 1 93 ? -12.580 -1.171 32.702 1.00 96.88 93 LEU A N 1
ATOM 726 C CA . LEU A 1 93 ? -13.057 -0.369 31.578 1.00 96.88 93 LEU A CA 1
ATOM 727 C C . LEU A 1 93 ? -12.037 0.700 31.153 1.00 96.88 93 LEU A C 1
ATOM 729 O O . LEU A 1 93 ? -11.757 0.843 29.961 1.00 96.88 93 LEU A O 1
ATOM 733 N N . ASP A 1 94 ? -11.456 1.427 32.109 1.00 97.00 94 ASP A N 1
ATOM 734 C CA . ASP A 1 94 ? -10.464 2.474 31.849 1.00 97.00 94 ASP A CA 1
ATOM 735 C C . ASP A 1 94 ? -9.169 1.880 31.261 1.00 97.00 94 ASP A C 1
ATOM 737 O O . ASP A 1 94 ? -8.615 2.424 30.297 1.00 97.00 94 ASP A O 1
ATOM 741 N N . LYS A 1 95 ? -8.734 0.706 31.746 1.00 96.50 95 LYS A N 1
ATOM 742 C CA . LYS A 1 95 ? -7.614 -0.051 31.164 1.00 96.50 95 LYS A CA 1
ATOM 743 C C . LYS A 1 95 ? -7.900 -0.450 29.714 1.00 96.50 95 LYS A C 1
ATOM 745 O O . LYS A 1 95 ? -7.095 -0.148 28.833 1.00 96.50 95 LYS A O 1
ATOM 750 N N . ALA A 1 96 ? -9.060 -1.052 29.441 1.00 96.12 96 ALA A N 1
ATOM 751 C CA . ALA A 1 96 ? -9.452 -1.445 28.086 1.00 96.12 96 ALA A CA 1
ATOM 752 C C . ALA A 1 96 ? -9.562 -0.238 27.138 1.00 96.12 96 ALA A C 1
ATOM 754 O O . ALA A 1 96 ? -9.115 -0.301 25.991 1.00 96.12 96 ALA A O 1
ATOM 755 N N . LYS A 1 97 ? -10.086 0.897 27.622 1.00 96.88 97 LYS A N 1
ATOM 756 C CA . LYS A 1 97 ? -10.151 2.157 26.868 1.00 96.88 97 LYS A CA 1
ATOM 757 C C . LYS A 1 97 ? -8.761 2.650 26.466 1.00 96.88 97 LYS A C 1
ATOM 759 O O . LYS A 1 97 ? -8.567 3.052 25.314 1.00 96.88 97 LYS A O 1
ATOM 764 N N . LYS A 1 98 ? -7.798 2.621 27.395 1.00 96.44 98 LYS A N 1
ATOM 765 C CA . LYS A 1 98 ? -6.412 3.033 27.135 1.00 96.44 98 LYS A CA 1
ATOM 766 C C . LYS A 1 98 ? -5.759 2.123 26.093 1.00 96.44 98 LYS A C 1
ATOM 768 O O . LYS A 1 98 ? -5.295 2.628 25.070 1.00 96.44 98 LYS A O 1
ATOM 773 N N . SER A 1 99 ? -5.832 0.805 26.285 1.00 95.38 99 SER A N 1
ATOM 774 C CA . SER A 1 99 ? -5.288 -0.177 25.339 1.00 95.38 99 SER A CA 1
ATOM 775 C C . SER A 1 99 ? -5.908 -0.050 23.944 1.00 95.38 99 SER A C 1
ATOM 777 O O . SER A 1 99 ? -5.191 -0.068 22.945 1.00 95.38 99 SER A O 1
ATOM 779 N N . LEU A 1 100 ? -7.227 0.158 23.846 1.00 96.06 100 LEU A N 1
ATOM 780 C CA . LEU A 1 100 ? -7.902 0.379 22.564 1.00 96.06 100 LEU A CA 1
ATOM 781 C C . LEU A 1 100 ? -7.421 1.661 21.867 1.00 96.06 100 LEU A C 1
ATOM 783 O O . LEU A 1 100 ? -7.221 1.668 20.651 1.00 96.06 100 LEU A O 1
ATOM 787 N N . SER A 1 101 ? -7.242 2.751 22.616 1.00 96.00 101 SER A N 1
ATOM 788 C CA . SER A 1 101 ? -6.743 4.024 22.079 1.00 96.00 101 SER A CA 1
ATOM 789 C C . SER A 1 101 ? -5.326 3.884 21.518 1.00 96.00 101 SER A C 1
ATOM 791 O O . SER A 1 101 ? -5.055 4.300 20.389 1.00 96.00 101 SER A O 1
ATOM 793 N N . GLU A 1 102 ? -4.434 3.235 22.267 1.00 95.31 102 GLU A N 1
ATOM 794 C CA . GLU A 1 102 ? -3.059 2.960 21.843 1.00 95.31 102 GLU A CA 1
ATOM 795 C C . GLU A 1 102 ? -3.022 2.052 20.609 1.00 95.31 102 GLU A C 1
ATOM 797 O O . GLU A 1 102 ? -2.371 2.386 19.618 1.00 95.31 102 GLU A O 1
ATOM 802 N N . ALA A 1 103 ? -3.803 0.968 20.599 1.00 95.12 103 ALA A N 1
ATOM 803 C CA . ALA A 1 103 ? -3.899 0.074 19.448 1.00 95.12 103 ALA A CA 1
ATOM 804 C C . ALA A 1 103 ? -4.407 0.794 18.187 1.00 95.12 103 ALA A C 1
ATOM 806 O O . ALA A 1 103 ? -3.859 0.594 17.101 1.00 95.12 103 ALA A O 1
ATOM 807 N N . LYS A 1 104 ? -5.406 1.682 18.312 1.00 95.38 104 LYS A N 1
ATOM 808 C CA . LYS A 1 104 ? -5.902 2.506 17.193 1.00 95.38 104 LYS A CA 1
ATOM 809 C C . LYS A 1 104 ? -4.821 3.437 16.648 1.00 95.38 104 LYS A C 1
ATOM 811 O O . LYS A 1 104 ? -4.658 3.525 15.429 1.00 95.38 104 LYS A O 1
ATOM 816 N N . LYS A 1 105 ? -4.066 4.105 17.529 1.00 95.62 105 LYS A N 1
ATOM 817 C CA . LYS A 1 105 ? -2.945 4.974 17.133 1.00 95.62 105 LYS A CA 1
ATOM 818 C C . LYS A 1 105 ? -1.870 4.180 16.394 1.00 95.62 105 LYS A C 1
ATOM 820 O O . LYS A 1 105 ? -1.472 4.581 15.302 1.00 95.62 105 LYS A O 1
ATOM 825 N N . THR A 1 106 ? -1.462 3.035 16.937 1.00 94.81 106 THR A N 1
ATOM 826 C CA . THR A 1 106 ? -0.459 2.156 16.322 1.00 94.81 106 THR A CA 1
ATOM 827 C C . THR A 1 106 ? -0.927 1.625 14.970 1.00 94.81 106 THR A C 1
ATOM 829 O O . THR A 1 106 ? -0.199 1.746 13.988 1.00 94.81 106 THR A O 1
ATOM 832 N N . CYS A 1 107 ? -2.160 1.120 14.875 1.00 95.06 107 CYS A N 1
ATOM 833 C CA . CYS A 1 107 ? -2.758 0.677 13.614 1.00 95.06 107 CYS A CA 1
ATOM 834 C C . CYS A 1 107 ? -2.761 1.791 12.556 1.00 95.06 107 CYS A C 1
ATOM 836 O O . CYS A 1 107 ? -2.329 1.561 11.4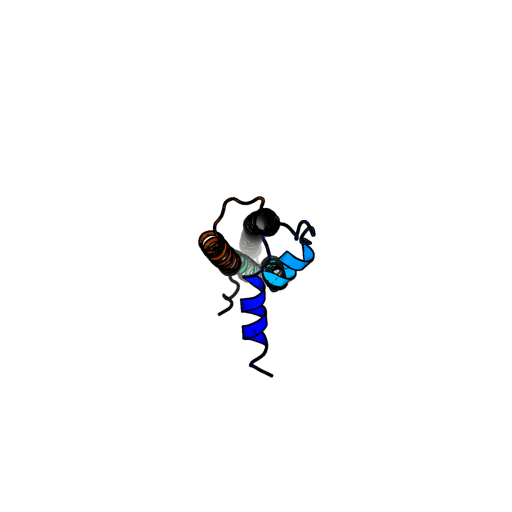24 1.00 95.06 107 CYS A O 1
ATOM 838 N N . SER A 1 108 ? -3.200 3.001 12.921 1.00 95.00 108 SER A N 1
ATOM 839 C CA . SER A 1 108 ? -3.233 4.155 12.015 1.00 95.00 108 SER A CA 1
ATOM 840 C C . SER A 1 108 ? -1.832 4.536 11.530 1.00 95.00 108 SER A C 1
ATOM 842 O O . SER A 1 108 ? -1.602 4.631 10.322 1.00 95.00 108 SER A O 1
ATOM 844 N N . LYS A 1 109 ? -0.874 4.670 12.458 1.00 96.19 109 LYS A N 1
ATOM 845 C CA . LYS A 1 109 ? 0.518 5.019 12.151 1.00 96.19 109 LYS A CA 1
ATOM 846 C C . LYS A 1 109 ? 1.165 3.987 11.229 1.00 96.19 109 LYS A C 1
ATOM 848 O O . LYS A 1 109 ? 1.602 4.346 10.143 1.00 96.19 109 LYS A O 1
ATOM 853 N N . GLN A 1 110 ? 1.138 2.710 11.603 1.00 94.81 110 GLN A N 1
ATOM 854 C CA . GLN A 1 110 ? 1.768 1.635 10.830 1.00 94.81 110 GLN A CA 1
ATOM 855 C C . GLN A 1 110 ? 1.117 1.453 9.452 1.00 94.81 110 GLN A C 1
ATOM 857 O O . GLN A 1 110 ? 1.800 1.248 8.450 1.00 94.81 110 GLN A O 1
ATOM 862 N N . THR A 1 111 ? -0.210 1.597 9.365 1.00 95.12 111 THR A N 1
ATOM 863 C CA . THR A 1 111 ? -0.919 1.584 8.076 1.00 95.12 111 THR A CA 1
ATOM 864 C C . THR A 1 111 ? -0.484 2.755 7.192 1.00 95.12 111 THR A C 1
ATOM 866 O O . THR A 1 111 ? -0.229 2.566 6.004 1.00 95.12 111 THR A O 1
ATOM 869 N N . SER A 1 112 ? -0.385 3.963 7.755 1.00 95.50 112 SER A N 1
ATOM 870 C CA . SER A 1 112 ? 0.054 5.163 7.034 1.00 95.50 112 SER A CA 1
ATOM 871 C C . SER A 1 112 ? 1.503 5.043 6.560 1.00 95.50 112 SER A C 1
ATOM 873 O O . SER A 1 112 ? 1.791 5.293 5.390 1.00 95.50 112 SER A O 1
ATOM 875 N N . ASP A 1 113 ? 2.402 4.588 7.431 1.00 96.06 113 ASP A N 1
ATOM 876 C CA . ASP A 1 113 ? 3.821 4.424 7.120 1.00 96.06 113 ASP A CA 1
ATOM 877 C C . ASP A 1 113 ? 4.030 3.387 6.009 1.00 96.06 113 ASP A C 1
ATOM 879 O O . ASP A 1 113 ? 4.790 3.636 5.070 1.00 96.06 113 ASP A O 1
ATOM 883 N N . MET A 1 114 ? 3.280 2.280 6.025 1.00 94.94 114 MET A N 1
ATOM 884 C CA . MET A 1 114 ? 3.322 1.289 4.946 1.00 94.94 114 MET A CA 1
ATOM 885 C C . MET A 1 114 ? 2.841 1.862 3.603 1.00 94.94 114 MET A C 1
ATOM 887 O O . MET A 1 114 ? 3.477 1.679 2.559 1.00 94.94 114 MET A O 1
ATOM 891 N N . LYS A 1 115 ? 1.739 2.622 3.613 1.00 95.19 115 LYS A N 1
ATOM 892 C CA . LYS A 1 115 ? 1.225 3.296 2.408 1.00 95.19 115 LYS A CA 1
ATOM 893 C C . LYS A 1 115 ? 2.216 4.330 1.870 1.00 95.19 115 LYS A C 1
ATOM 895 O O . LYS A 1 115 ? 2.387 4.443 0.659 1.00 95.19 115 LYS A O 1
ATOM 900 N N . LYS A 1 116 ? 2.918 5.056 2.746 1.00 96.44 116 LYS A N 1
ATOM 901 C CA . LYS A 1 116 ? 3.988 5.981 2.342 1.00 96.44 116 LYS A CA 1
ATOM 902 C C . LYS A 1 116 ? 5.153 5.241 1.685 1.00 96.44 116 LYS A C 1
ATOM 904 O O . LYS A 1 116 ? 5.582 5.655 0.611 1.00 96.44 116 LYS A O 1
ATOM 909 N N . ARG A 1 117 ? 5.630 4.141 2.278 1.00 96.50 117 ARG A N 1
ATOM 910 C CA . ARG A 1 117 ? 6.735 3.335 1.724 1.00 96.50 117 ARG A CA 1
ATOM 911 C C . ARG A 1 117 ? 6.400 2.767 0.345 1.00 96.50 117 ARG A C 1
ATOM 913 O O . ARG A 1 117 ? 7.165 2.980 -0.592 1.00 96.50 117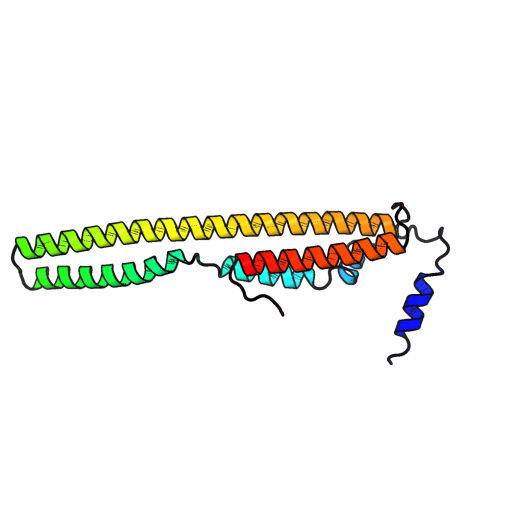 ARG A O 1
ATOM 920 N N . SER A 1 118 ? 5.227 2.156 0.186 1.00 96.50 118 SER A N 1
ATOM 921 C CA . SER A 1 118 ? 4.781 1.657 -1.127 1.00 96.50 118 SER A CA 1
ATOM 922 C C . SER A 1 118 ? 4.615 2.782 -2.160 1.00 96.50 118 SER A C 1
ATOM 924 O O . SER A 1 118 ? 4.972 2.614 -3.322 1.00 96.50 118 SER A O 1
ATOM 926 N N . ASN A 1 119 ? 4.152 3.972 -1.755 1.00 96.88 119 ASN A N 1
ATOM 927 C CA . ASN A 1 119 ? 4.110 5.138 -2.645 1.00 96.88 119 ASN A CA 1
ATOM 928 C C . ASN A 1 119 ? 5.501 5.591 -3.096 1.00 96.88 119 ASN A C 1
ATOM 930 O O . ASN A 1 119 ? 5.659 6.013 -4.240 1.00 96.88 119 ASN A O 1
ATOM 934 N N . VAL A 1 120 ? 6.510 5.517 -2.225 1.00 97.81 120 VAL A N 1
ATOM 935 C CA . VAL A 1 120 ? 7.900 5.809 -2.601 1.00 97.81 120 VAL A CA 1
ATOM 936 C C . VAL A 1 120 ? 8.404 4.792 -3.626 1.00 97.81 120 VAL A C 1
ATOM 938 O O . VAL A 1 120 ? 8.988 5.204 -4.626 1.00 97.81 120 VAL A O 1
ATOM 941 N N . MET A 1 121 ? 8.131 3.498 -3.435 1.00 97.31 121 MET A N 1
ATOM 942 C CA . MET A 1 121 ? 8.476 2.453 -4.412 1.00 97.31 121 MET A CA 1
ATOM 943 C C . MET A 1 121 ? 7.820 2.724 -5.773 1.00 97.31 121 MET A C 1
ATOM 945 O O . MET A 1 121 ? 8.504 2.783 -6.791 1.00 97.31 121 MET A O 1
ATOM 949 N N . LEU A 1 122 ? 6.517 3.022 -5.788 1.00 97.12 122 LEU A N 1
ATOM 950 C CA . LEU A 1 122 ? 5.795 3.348 -7.018 1.00 97.12 122 LEU A CA 1
ATOM 951 C C . LEU A 1 122 ? 6.331 4.622 -7.697 1.00 97.12 122 LEU A C 1
ATOM 953 O O . LEU A 1 122 ? 6.385 4.698 -8.923 1.00 97.12 122 LEU A O 1
ATOM 957 N N . LYS A 1 123 ? 6.743 5.640 -6.931 1.00 97.25 123 LYS A N 1
ATOM 958 C CA . LYS A 1 123 ? 7.394 6.841 -7.486 1.00 97.25 123 LYS A CA 1
ATOM 959 C C . LYS A 1 123 ? 8.737 6.510 -8.138 1.00 97.25 123 LYS A C 1
ATOM 961 O O . LYS A 1 123 ? 8.985 6.989 -9.241 1.00 97.25 123 LYS A O 1
ATOM 966 N N . LYS A 1 124 ? 9.569 5.683 -7.494 1.00 97.19 124 LYS A N 1
ATOM 967 C CA . LYS A 1 124 ? 10.843 5.215 -8.065 1.00 97.19 124 LYS A CA 1
ATOM 968 C C . LYS A 1 124 ? 10.617 4.446 -9.366 1.00 97.19 124 LYS A C 1
ATOM 970 O O . LYS A 1 124 ? 11.269 4.749 -10.357 1.00 97.19 124 LYS A O 1
ATOM 975 N N . LEU A 1 125 ? 9.630 3.551 -9.394 1.00 97.25 125 LEU A N 1
ATOM 976 C CA . LEU A 1 125 ? 9.266 2.799 -10.595 1.00 97.25 125 LEU A CA 1
ATOM 977 C C . LEU A 1 125 ? 8.779 3.708 -11.736 1.00 97.25 125 LEU A C 1
ATOM 979 O O . LEU A 1 125 ? 9.208 3.561 -12.877 1.00 97.25 125 LEU A O 1
ATOM 983 N N . ASN A 1 126 ? 7.932 4.699 -11.435 1.00 96.19 126 ASN A N 1
ATOM 984 C CA . ASN A 1 126 ? 7.497 5.680 -12.436 1.00 96.19 126 ASN A CA 1
ATOM 985 C C . ASN A 1 126 ? 8.669 6.501 -12.987 1.00 96.19 126 ASN A C 1
ATOM 987 O O . ASN A 1 126 ? 8.688 6.801 -14.180 1.00 96.19 126 ASN A O 1
ATOM 991 N N . LYS A 1 127 ? 9.641 6.854 -12.136 1.00 97.38 127 LYS A N 1
ATOM 992 C CA . LYS A 1 127 ? 10.867 7.518 -12.581 1.00 97.38 127 LYS A CA 1
ATOM 993 C C . LYS A 1 127 ? 11.684 6.605 -13.494 1.00 97.38 127 LYS A C 1
ATOM 995 O O . LYS A 1 127 ? 12.001 7.028 -14.598 1.00 97.38 127 LYS A O 1
ATOM 1000 N N . TYR A 1 128 ? 11.931 5.360 -13.090 1.00 97.12 128 TYR A N 1
ATOM 1001 C CA . TYR A 1 128 ? 12.634 4.375 -13.915 1.00 97.12 128 TYR A CA 1
ATOM 1002 C C . TYR A 1 128 ? 11.979 4.209 -15.292 1.00 97.12 128 TYR A C 1
ATOM 1004 O O . TYR A 1 128 ? 12.658 4.263 -16.313 1.00 97.12 128 TYR A O 1
ATOM 1012 N N . LYS A 1 129 ? 10.646 4.100 -15.346 1.00 95.75 129 LYS A N 1
ATOM 1013 C CA . LYS A 1 129 ? 9.897 4.074 -16.608 1.00 95.75 129 LYS A CA 1
ATOM 1014 C C . LYS A 1 129 ? 10.127 5.333 -17.445 1.00 95.75 129 LYS A C 1
ATOM 1016 O O . LYS A 1 129 ? 10.321 5.230 -18.651 1.00 95.75 129 LYS A O 1
ATOM 1021 N N . SER A 1 130 ? 10.053 6.515 -16.834 1.00 95.56 130 SER A N 1
ATOM 1022 C CA . SER A 1 130 ? 10.270 7.781 -17.542 1.00 95.56 130 SER A CA 1
ATOM 1023 C C . SER A 1 130 ? 11.676 7.854 -18.132 1.00 95.56 130 SER A C 1
ATOM 1025 O O . SER A 1 130 ? 11.826 8.218 -19.294 1.00 95.56 130 SER A O 1
ATOM 1027 N N . ASP A 1 131 ? 12.683 7.474 -17.348 1.00 96.00 131 ASP A N 1
ATOM 1028 C CA . ASP A 1 131 ? 14.077 7.420 -17.787 1.00 96.00 131 ASP A CA 1
ATOM 1029 C C . ASP A 1 131 ? 14.225 6.384 -18.925 1.00 96.00 131 ASP A C 1
ATOM 1031 O O . ASP A 1 131 ? 14.867 6.658 -19.936 1.00 96.00 131 ASP A O 1
ATOM 1035 N N . SER A 1 132 ? 13.511 5.255 -18.842 1.00 96.56 132 SER A N 1
ATOM 1036 C CA . SER A 1 132 ? 13.520 4.224 -19.887 1.00 96.56 132 SER A CA 1
ATOM 1037 C C . SER A 1 132 ? 12.865 4.663 -21.195 1.00 96.56 132 SER A C 1
ATOM 1039 O O . SER A 1 132 ? 13.357 4.359 -22.277 1.00 96.56 132 SER A O 1
ATOM 1041 N N . ILE A 1 133 ? 11.778 5.434 -21.122 1.00 95.00 133 ILE A N 1
ATOM 1042 C CA . ILE A 1 133 ? 11.165 6.053 -22.304 1.00 95.00 133 ILE A CA 1
ATOM 1043 C C . ILE A 1 133 ? 12.173 6.959 -23.017 1.00 95.00 133 ILE A C 1
ATOM 1045 O O . ILE A 1 133 ? 12.203 6.968 -24.247 1.00 95.00 133 ILE A O 1
ATOM 1049 N N . GLN A 1 134 ? 12.987 7.715 -22.270 1.00 94.44 134 GLN A N 1
ATOM 1050 C CA . GLN A 1 134 ? 14.007 8.576 -22.872 1.00 94.44 134 GLN A CA 1
ATOM 1051 C C . GLN A 1 134 ? 15.112 7.763 -23.543 1.00 94.44 134 GLN A C 1
ATOM 1053 O O . GLN A 1 134 ? 15.504 8.108 -24.654 1.00 94.44 134 GLN A O 1
ATOM 1058 N N . GLU A 1 135 ? 15.569 6.672 -22.930 1.00 94.56 135 GLU A N 1
ATOM 1059 C CA . GLU A 1 135 ? 16.596 5.819 -23.538 1.00 94.56 135 GLU A CA 1
ATOM 1060 C C . GLU A 1 135 ? 16.090 5.144 -24.820 1.00 94.56 135 GLU A C 1
ATOM 1062 O O . GLU A 1 135 ? 16.747 5.203 -25.857 1.00 94.56 135 GLU A O 1
ATOM 1067 N N . ILE A 1 136 ? 14.866 4.604 -24.797 1.00 94.94 136 ILE A N 1
ATOM 1068 C CA . ILE A 1 136 ? 14.216 4.033 -25.987 1.00 94.94 136 ILE A CA 1
ATOM 1069 C C . ILE A 1 136 ? 14.098 5.082 -27.088 1.00 94.94 136 ILE A C 1
ATOM 1071 O O . ILE A 1 136 ? 14.412 4.814 -28.246 1.00 94.94 136 ILE A O 1
ATOM 1075 N N . LYS A 1 137 ? 13.673 6.296 -26.733 1.00 92.94 137 LYS A N 1
ATOM 1076 C CA . LYS A 1 137 ? 13.562 7.394 -27.690 1.00 92.94 137 LYS A CA 1
ATOM 1077 C C . LYS A 1 137 ? 14.923 7.762 -28.281 1.00 92.94 137 LYS A C 1
ATOM 1079 O O . LYS A 1 137 ? 15.011 7.960 -29.489 1.00 92.94 137 LYS A O 1
ATOM 1084 N N . SER A 1 138 ? 15.969 7.833 -27.461 1.00 92.69 138 SER A N 1
ATOM 1085 C CA . SER A 1 138 ? 17.338 8.093 -27.913 1.00 92.69 138 SER A CA 1
ATOM 1086 C C . SER A 1 138 ? 17.827 7.008 -28.867 1.00 92.69 138 SER A C 1
ATOM 1088 O O . SER A 1 138 ? 18.367 7.337 -29.921 1.00 92.69 138 SER A O 1
ATOM 1090 N N . TYR A 1 139 ? 17.581 5.733 -28.557 1.00 93.75 139 TYR A N 1
ATOM 1091 C CA . TYR A 1 139 ? 17.914 4.618 -29.442 1.00 93.75 139 TYR A CA 1
ATOM 1092 C C . TYR A 1 139 ? 17.179 4.705 -30.783 1.00 93.75 139 TYR A C 1
ATOM 1094 O O . TYR A 1 139 ? 17.817 4.703 -31.832 1.00 93.75 139 TYR A O 1
ATOM 1102 N N . MET A 1 140 ? 15.855 4.886 -30.766 1.00 89.50 140 MET A N 1
ATOM 1103 C CA . MET A 1 140 ? 15.059 4.963 -31.998 1.00 89.50 140 MET A CA 1
ATOM 1104 C C . MET A 1 140 ? 15.396 6.183 -32.868 1.00 89.50 140 MET A C 1
ATOM 1106 O O . MET A 1 140 ? 15.153 6.161 -34.068 1.00 89.50 140 MET A O 1
ATOM 1110 N N . GLN A 1 141 ? 15.957 7.244 -32.282 1.00 89.50 141 GLN A N 1
ATOM 1111 C CA . GLN A 1 141 ? 16.440 8.428 -33.002 1.00 89.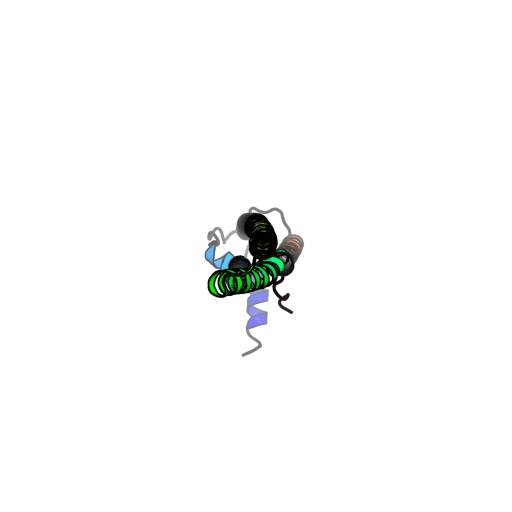50 141 GLN A CA 1
ATOM 1112 C C . GLN A 1 141 ? 17.901 8.306 -33.469 1.00 89.50 141 GLN A C 1
ATOM 1114 O O . GLN A 1 141 ? 18.461 9.295 -33.937 1.00 89.50 141 GLN A O 1
ATOM 1119 N N . GLY A 1 142 ? 18.547 7.148 -33.284 1.00 89.44 142 GLY A N 1
ATOM 1120 C CA . GLY A 1 142 ? 19.960 6.945 -33.622 1.00 89.44 142 GLY A CA 1
ATOM 1121 C C . GLY A 1 142 ? 20.938 7.727 -32.736 1.00 89.44 142 GLY A C 1
ATOM 1122 O O . GLY A 1 142 ? 22.094 7.908 -33.104 1.00 89.44 142 GLY A O 1
ATOM 1123 N N . LYS A 1 143 ? 20.484 8.225 -31.579 1.00 91.75 143 LYS A N 1
ATOM 1124 C CA . LYS A 1 143 ? 21.300 8.991 -30.619 1.00 91.75 143 LYS A CA 1
ATOM 1125 C C . LYS A 1 143 ? 21.945 8.114 -29.548 1.00 91.75 143 LYS A C 1
ATOM 1127 O O . LYS A 1 143 ? 22.897 8.551 -28.907 1.00 91.75 143 LYS A O 1
ATOM 1132 N N . SER A 1 144 ? 21.419 6.910 -29.324 1.00 91.69 144 SER A N 1
ATOM 1133 C CA . SER A 1 144 ? 22.053 5.924 -28.444 1.00 91.69 144 SER A CA 1
ATOM 1134 C C . SER A 1 144 ? 23.175 5.200 -29.187 1.00 91.69 144 SER A C 1
ATOM 1136 O O . SER A 1 144 ? 23.079 4.963 -30.389 1.00 91.69 144 SER A O 1
ATOM 1138 N N . LYS A 1 145 ? 24.233 4.833 -28.460 1.00 92.69 145 LYS A N 1
ATOM 1139 C CA . LYS A 1 145 ? 25.364 4.055 -28.993 1.00 92.69 145 LYS A CA 1
ATOM 1140 C C . LYS A 1 145 ? 25.149 2.541 -28.903 1.00 92.69 145 LYS A C 1
ATOM 1142 O O . LYS A 1 145 ? 26.027 1.794 -29.317 1.00 92.69 145 LYS A O 1
ATOM 1147 N N . MET A 1 146 ? 24.022 2.098 -28.342 1.00 94.31 146 MET A N 1
ATOM 1148 C CA . MET A 1 146 ? 23.711 0.677 -28.225 1.00 94.31 146 MET A CA 1
ATOM 1149 C C . MET A 1 146 ? 23.574 0.023 -29.602 1.00 94.31 146 MET A C 1
ATOM 1151 O O . MET A 1 146 ? 22.909 0.544 -30.497 1.00 94.31 146 MET A O 1
ATOM 1155 N N . SER A 1 147 ? 24.146 -1.166 -29.740 1.00 95.56 147 SER A N 1
ATOM 1156 C CA . SER A 1 147 ? 23.813 -2.110 -30.802 1.00 95.56 147 SER A CA 1
ATOM 1157 C C . SER A 1 147 ? 22.372 -2.620 -30.658 1.00 95.56 147 SER A C 1
ATOM 1159 O O . SER A 1 147 ? 21.722 -2.468 -29.621 1.00 95.56 147 SER A O 1
ATOM 1161 N N . SER A 1 148 ? 21.853 -3.267 -31.705 1.00 93.12 148 SER A N 1
ATOM 1162 C CA . SER A 1 148 ? 20.525 -3.895 -31.655 1.00 93.12 148 SER A CA 1
ATOM 1163 C C . SER A 1 148 ? 20.426 -4.985 -30.581 1.00 93.12 148 SER A C 1
ATOM 1165 O O . SER A 1 148 ? 19.418 -5.071 -29.878 1.00 93.12 148 SER A O 1
ATOM 1167 N N . GLU A 1 149 ? 21.488 -5.769 -30.391 1.00 96.06 149 GLU A N 1
ATOM 1168 C CA . GLU A 1 149 ? 21.526 -6.809 -29.362 1.00 96.06 149 GLU A CA 1
ATOM 1169 C C . GLU A 1 149 ? 21.510 -6.209 -27.946 1.00 96.06 149 GLU A C 1
ATOM 1171 O O . GLU A 1 149 ? 20.742 -6.657 -27.091 1.00 96.06 149 GLU A O 1
ATOM 1176 N N . GLU A 1 150 ? 22.306 -5.164 -27.699 1.00 97.25 150 GLU A N 1
ATOM 1177 C CA . GLU A 1 150 ? 22.313 -4.446 -26.418 1.00 97.25 150 GLU A CA 1
ATOM 1178 C C . GLU A 1 150 ? 20.960 -3.803 -26.126 1.00 97.25 150 GLU A C 1
ATOM 1180 O O . GLU A 1 150 ? 20.450 -3.924 -25.012 1.00 97.25 150 GLU A O 1
ATOM 1185 N N . PHE A 1 151 ? 20.331 -3.192 -27.133 1.00 95.75 151 PHE A N 1
ATOM 1186 C CA . PHE A 1 151 ? 18.999 -2.621 -26.985 1.00 95.75 151 PHE A CA 1
ATOM 1187 C C . PHE A 1 151 ? 17.943 -3.691 -26.671 1.00 95.75 151 PHE A C 1
ATOM 1189 O O . PHE A 1 151 ? 17.110 -3.501 -25.785 1.00 95.75 151 PHE A O 1
ATOM 1196 N N . SER A 1 152 ? 18.000 -4.855 -27.324 1.00 95.38 152 SER A N 1
ATOM 1197 C CA . SER A 1 152 ? 17.105 -5.977 -27.016 1.00 95.38 152 SER A CA 1
ATOM 1198 C C . SER A 1 152 ? 17.282 -6.469 -25.573 1.00 95.38 152 SER A C 1
ATOM 1200 O O . SER A 1 152 ? 16.296 -6.687 -24.861 1.00 95.38 152 SER A O 1
ATOM 1202 N N . LYS A 1 153 ? 18.531 -6.596 -25.102 1.00 96.94 153 LYS A N 1
ATOM 1203 C CA . LYS A 1 153 ? 18.837 -6.946 -23.703 1.00 96.94 153 LYS A CA 1
ATOM 1204 C C . LYS A 1 153 ? 18.319 -5.884 -22.735 1.00 96.94 153 LYS A C 1
ATOM 1206 O O . LYS A 1 153 ? 17.718 -6.232 -21.720 1.00 96.94 153 LYS A O 1
ATOM 1211 N N . TYR A 1 154 ? 18.490 -4.608 -23.072 1.00 96.44 154 TYR A N 1
ATOM 1212 C CA . TYR A 1 154 ? 17.973 -3.483 -22.301 1.00 96.44 154 TYR A CA 1
ATOM 1213 C C . TYR A 1 154 ? 16.445 -3.544 -22.149 1.00 96.44 154 TYR A C 1
ATOM 1215 O O . TYR A 1 154 ? 15.945 -3.496 -21.025 1.00 96.44 154 TYR A O 1
ATOM 1223 N N . ILE A 1 155 ? 15.700 -3.729 -23.247 1.00 96.75 155 ILE A N 1
ATOM 1224 C CA . ILE A 1 155 ? 14.233 -3.858 -23.217 1.00 96.75 155 ILE A CA 1
ATOM 1225 C C . ILE A 1 155 ? 13.800 -5.052 -22.363 1.00 96.75 155 ILE A C 1
ATOM 1227 O O . ILE A 1 155 ? 12.888 -4.927 -21.543 1.00 96.75 155 ILE A O 1
ATOM 1231 N N . SER A 1 156 ? 14.458 -6.204 -22.524 1.00 94.69 156 SER A N 1
ATOM 1232 C CA . SER A 1 156 ? 14.163 -7.389 -21.717 1.00 94.69 156 SER A CA 1
ATOM 1233 C C . SER A 1 156 ? 14.394 -7.123 -20.227 1.00 94.69 156 SER A C 1
ATOM 1235 O O . SER A 1 156 ? 13.523 -7.417 -19.412 1.00 94.69 156 SER A O 1
ATOM 1237 N N . GLY A 1 157 ? 15.537 -6.532 -19.865 1.00 95.69 157 GLY A N 1
ATOM 1238 C CA . GLY A 1 157 ? 15.869 -6.198 -18.480 1.00 95.69 157 GLY A CA 1
ATOM 1239 C C . GLY A 1 157 ? 14.906 -5.181 -17.868 1.00 95.69 157 GLY A C 1
ATOM 1240 O O . GLY A 1 157 ? 14.466 -5.354 -16.733 1.00 95.69 157 GLY A O 1
ATOM 1241 N N . MET A 1 158 ? 14.512 -4.165 -18.638 1.00 96.69 158 MET A N 1
ATOM 1242 C CA . MET A 1 158 ? 13.509 -3.177 -18.242 1.00 96.69 158 MET A CA 1
ATOM 1243 C C . MET A 1 158 ? 12.155 -3.827 -17.940 1.00 96.69 158 MET A C 1
ATOM 1245 O O . MET A 1 158 ? 11.553 -3.533 -16.906 1.00 96.69 158 MET A O 1
ATOM 1249 N N . ASN A 1 159 ? 11.677 -4.717 -18.815 1.00 93.62 159 ASN A N 1
ATOM 1250 C CA . ASN A 1 159 ? 10.409 -5.418 -18.613 1.00 93.62 159 ASN A CA 1
ATOM 1251 C C . ASN A 1 159 ? 10.442 -6.292 -17.356 1.00 93.62 159 ASN A C 1
ATOM 1253 O O . ASN A 1 159 ? 9.515 -6.224 -16.547 1.00 93.62 159 ASN A O 1
ATOM 1257 N N . THR A 1 160 ? 11.523 -7.052 -17.158 1.00 95.31 160 THR A N 1
ATOM 1258 C CA . THR A 1 160 ? 11.730 -7.846 -15.941 1.00 95.31 160 THR A CA 1
ATOM 1259 C C . THR A 1 160 ? 11.710 -6.955 -14.705 1.00 95.31 160 THR A C 1
ATOM 1261 O O . THR A 1 160 ? 10.906 -7.183 -13.808 1.00 95.31 160 THR A O 1
ATOM 1264 N N . TYR A 1 161 ? 12.514 -5.888 -14.681 1.00 96.25 161 TYR A N 1
ATOM 1265 C CA . TYR A 1 161 ? 12.583 -4.978 -13.539 1.00 96.25 161 TYR A CA 1
ATOM 1266 C C . TYR A 1 161 ? 11.220 -4.370 -13.194 1.00 96.25 161 TYR A C 1
ATOM 1268 O O . TYR A 1 161 ? 10.856 -4.300 -12.021 1.00 96.25 161 TYR A O 1
ATOM 1276 N N . ILE A 1 162 ? 10.452 -3.936 -14.198 1.00 95.88 162 ILE A N 1
ATOM 1277 C CA . ILE A 1 162 ? 9.131 -3.343 -13.980 1.00 95.88 162 ILE A CA 1
ATOM 1278 C C . ILE A 1 162 ? 8.158 -4.358 -13.390 1.00 95.88 162 ILE A C 1
ATOM 1280 O O . ILE A 1 162 ? 7.497 -4.039 -12.401 1.00 95.88 162 ILE A O 1
ATOM 1284 N N . ASN A 1 163 ? 8.074 -5.554 -13.975 1.00 93.88 163 ASN A N 1
ATOM 1285 C CA . ASN A 1 163 ? 7.161 -6.593 -13.506 1.00 93.88 163 ASN A CA 1
ATOM 1286 C C . ASN A 1 163 ? 7.523 -7.031 -12.081 1.00 93.88 163 ASN A C 1
ATOM 1288 O O . ASN A 1 163 ? 6.670 -6.969 -11.196 1.00 93.88 163 ASN A O 1
ATOM 1292 N N . THR A 1 164 ? 8.801 -7.330 -11.824 1.00 95.19 164 THR A N 1
ATOM 1293 C CA . THR A 1 164 ? 9.294 -7.681 -10.485 1.00 95.19 164 THR A CA 1
ATOM 1294 C C . THR A 1 164 ? 9.029 -6.562 -9.479 1.00 95.19 164 THR A C 1
ATOM 1296 O O . THR A 1 164 ? 8.507 -6.817 -8.401 1.00 95.19 164 THR A O 1
ATOM 1299 N N . SER A 1 165 ? 9.277 -5.298 -9.836 1.00 96.50 165 SER A N 1
ATOM 1300 C CA . SER A 1 165 ? 9.006 -4.163 -8.942 1.00 96.50 165 SER A CA 1
ATOM 1301 C C . SER A 1 165 ? 7.517 -4.017 -8.612 1.00 96.50 165 SER A C 1
ATOM 1303 O O . SER A 1 165 ? 7.159 -3.657 -7.491 1.00 96.50 165 SER A O 1
ATOM 1305 N N . ILE A 1 166 ? 6.621 -4.256 -9.576 1.00 95.88 166 ILE A N 1
ATOM 1306 C CA . ILE A 1 166 ? 5.173 -4.241 -9.327 1.00 95.88 166 ILE A CA 1
ATOM 1307 C C . ILE A 1 166 ? 4.784 -5.374 -8.378 1.00 95.88 166 ILE A C 1
ATOM 1309 O O . ILE A 1 166 ? 4.039 -5.128 -7.426 1.00 95.88 166 ILE A O 1
ATOM 1313 N N . GLU A 1 167 ? 5.275 -6.586 -8.623 1.00 94.75 167 GLU A N 1
ATOM 1314 C CA . GLU A 1 167 ? 5.019 -7.754 -7.780 1.00 94.75 167 GLU A CA 1
ATOM 1315 C C . GLU A 1 167 ? 5.521 -7.537 -6.356 1.00 94.75 167 GLU A C 1
ATOM 1317 O O . GLU A 1 167 ? 4.760 -7.724 -5.410 1.00 94.75 167 GLU A O 1
ATOM 1322 N N . GLU A 1 168 ? 6.745 -7.041 -6.189 1.00 95.12 168 GLU A N 1
ATOM 1323 C CA . GLU A 1 168 ? 7.311 -6.694 -4.886 1.00 95.12 168 GLU A CA 1
ATOM 1324 C C . GLU A 1 168 ? 6.433 -5.690 -4.135 1.00 95.12 168 GLU A C 1
ATOM 1326 O O . GLU A 1 168 ? 6.156 -5.876 -2.950 1.00 95.12 168 GLU A O 1
ATOM 1331 N N . ILE A 1 169 ? 5.936 -4.647 -4.812 1.00 96.06 169 ILE A N 1
ATOM 1332 C CA . ILE A 1 169 ? 5.026 -3.675 -4.191 1.00 96.06 169 ILE A CA 1
ATOM 1333 C C . ILE A 1 169 ? 3.709 -4.344 -3.770 1.00 96.06 169 ILE A C 1
ATOM 1335 O O . ILE A 1 169 ? 3.171 -4.019 -2.709 1.00 96.06 169 ILE A O 1
ATOM 1339 N N . LEU A 1 170 ? 3.166 -5.253 -4.583 1.00 94.81 170 LEU A N 1
ATOM 1340 C CA . LEU A 1 170 ? 1.927 -5.971 -4.270 1.00 94.81 170 LEU A CA 1
ATOM 1341 C C . LEU A 1 170 ? 2.111 -6.922 -3.081 1.00 94.81 170 LEU A C 1
ATOM 1343 O O . LEU A 1 170 ? 1.312 -6.867 -2.145 1.00 94.81 170 LEU A O 1
ATOM 1347 N N . VAL A 1 171 ? 3.189 -7.708 -3.067 1.00 93.06 171 VAL A N 1
ATOM 1348 C CA . VAL A 1 171 ? 3.558 -8.604 -1.959 1.00 93.06 171 VAL A CA 1
ATOM 1349 C C . VAL A 1 171 ? 3.785 -7.810 -0.676 1.00 93.06 171 VAL A C 1
ATOM 1351 O O . VAL A 1 171 ? 3.251 -8.158 0.376 1.00 93.06 171 VAL A O 1
ATOM 1354 N N . PHE A 1 172 ? 4.488 -6.680 -0.763 1.00 92.50 172 PHE A N 1
ATOM 1355 C CA . PHE A 1 172 ? 4.697 -5.760 0.356 1.00 92.50 172 PHE A CA 1
ATOM 1356 C C . PHE A 1 172 ? 3.381 -5.219 0.947 1.00 92.50 172 PHE A C 1
ATOM 1358 O O . PHE A 1 172 ? 3.310 -4.890 2.132 1.00 92.50 172 PHE A O 1
ATOM 1365 N N . LEU A 1 173 ? 2.323 -5.142 0.137 1.00 92.88 173 LEU A N 1
ATOM 1366 C CA . LEU A 1 173 ? 0.974 -4.741 0.545 1.00 92.88 173 LEU A CA 1
ATOM 1367 C C . LEU A 1 173 ? 0.068 -5.930 0.911 1.00 92.88 173 LEU A C 1
ATOM 1369 O O . LEU A 1 173 ? -1.113 -5.717 1.188 1.00 92.88 173 LEU A O 1
ATOM 1373 N N . GLY A 1 174 ? 0.584 -7.162 0.913 1.00 88.75 174 GLY A N 1
ATOM 1374 C CA . GLY A 1 174 ? -0.195 -8.375 1.173 1.00 88.75 174 GLY A CA 1
ATOM 1375 C C . GLY A 1 174 ? -1.249 -8.678 0.103 1.00 88.75 174 GLY A C 1
ATOM 1376 O O . GLY A 1 174 ? -2.221 -9.375 0.388 1.00 88.75 174 GLY A O 1
ATOM 1377 N N . ALA A 1 175 ? -1.103 -8.130 -1.106 1.00 84.88 175 ALA A N 1
ATOM 1378 C CA . ALA A 1 175 ? -1.934 -8.490 -2.247 1.00 84.88 175 ALA A CA 1
ATOM 1379 C C . ALA A 1 175 ? -1.372 -9.758 -2.918 1.00 84.88 175 ALA A C 1
ATOM 1381 O O . ALA A 1 175 ? -0.150 -9.911 -2.979 1.00 84.88 175 ALA A O 1
ATOM 1382 N N . PRO A 1 176 ? -2.228 -10.663 -3.429 1.00 65.56 176 PRO A N 1
ATOM 1383 C CA . PRO A 1 176 ? -1.758 -11.850 -4.135 1.00 65.56 176 PRO A CA 1
ATOM 1384 C C . PRO A 1 176 ? -0.931 -11.445 -5.362 1.00 65.56 176 PRO A C 1
ATOM 1386 O O . PRO A 1 176 ? -1.312 -10.525 -6.095 1.00 65.56 176 PRO A O 1
ATOM 1389 N N . ALA A 1 177 ? 0.195 -12.131 -5.574 1.00 56.09 177 ALA A N 1
ATOM 1390 C CA . ALA A 1 177 ? 0.981 -11.990 -6.793 1.00 56.09 177 ALA A CA 1
ATOM 1391 C C . ALA A 1 177 ? 0.112 -12.384 -7.999 1.00 56.09 177 ALA A C 1
ATOM 1393 O O . ALA A 1 177 ? -0.674 -13.331 -7.924 1.00 56.09 177 ALA A O 1
ATOM 1394 N N . ALA A 1 178 ? 0.206 -11.624 -9.091 1.00 54.91 178 ALA A N 1
ATOM 1395 C CA . ALA A 1 178 ? -0.432 -12.015 -10.339 1.00 54.91 178 ALA A CA 1
ATOM 1396 C C . ALA A 1 178 ? 0.409 -13.146 -10.943 1.00 54.91 178 ALA A C 1
ATOM 1398 O O . ALA A 1 178 ? 1.475 -12.869 -11.479 1.00 54.91 178 ALA A O 1
ATOM 1399 N N . GLY A 1 179 ? -0.041 -14.390 -10.765 1.00 40.84 179 GLY A N 1
ATOM 1400 C CA . GLY A 1 179 ? 0.492 -15.547 -11.489 1.00 40.84 179 GLY A CA 1
ATOM 1401 C C . GLY A 1 179 ? 0.166 -15.498 -12.974 1.00 40.84 179 GLY A C 1
ATOM 1402 O O . GLY A 1 179 ? -0.846 -14.847 -13.335 1.00 40.84 179 GLY A O 1
#

Sequence (179 aa):
MKKTFVLLLMLALFIPSQAFAASVSTSEIHKLYFKDYNAQVKKVKAAQKAYKHPVCVNVTSLTTQFKQLSTEYNSLKRAKASKEALSQAKMSLDKAKKSLSEAKKTCSKQTSDMKKRSNVMLKKLNKYKSDSIQEIKSYMQGKSKMSSEEFSKYISGMNTYINTSIEEILVFLGAPAAG

Secondary structure (DSSP, 8-state):
--SSHHHHHHHTT---TTS------HHHHHHHH-TTHHHHHHHHHHHHHH---GGGHHHHHHHHHHHHHHHHHHHHHHTT--HHHHHHHHHHHHHHHHHHHHHHHHHHHHHHHHHHHHHHHHHHHHHHHHHHHHHHHHHHTT-S---HHHHHHHHHHHHHHHHHHHHHHHHHTTPPP--

Radius of gyration: 29.12 Å; chains: 1; bounding box: 54×28×90 Å